Protein AF-A0A164B2B1-F1 (afdb_monomer_lite)

Structure (mmCIF, N/CA/C/O backbone):
data_AF-A0A164B2B1-F1
#
_entry.id   AF-A0A164B2B1-F1
#
loop_
_atom_site.group_PDB
_atom_site.id
_atom_site.type_symbol
_atom_site.label_atom_id
_atom_site.label_alt_id
_atom_site.label_comp_id
_atom_site.label_asym_id
_atom_site.label_entity_id
_atom_site.label_seq_id
_atom_site.pdbx_PDB_ins_code
_atom_site.Cartn_x
_atom_site.Cartn_y
_atom_site.Cartn_z
_atom_site.occupancy
_atom_site.B_iso_or_equiv
_atom_site.auth_seq_id
_atom_site.auth_comp_id
_atom_site.auth_asym_id
_atom_site.auth_atom_id
_atom_site.pdbx_PDB_model_num
ATOM 1 N N . MET A 1 1 ? 91.047 -6.673 -26.852 1.00 45.66 1 MET A N 1
ATOM 2 C CA . MET A 1 1 ? 90.668 -7.340 -28.118 1.00 45.66 1 MET A CA 1
ATOM 3 C C . MET A 1 1 ? 89.816 -8.526 -27.712 1.00 45.66 1 MET A C 1
ATOM 5 O O . MET A 1 1 ? 90.389 -9.476 -27.210 1.00 45.66 1 MET A O 1
ATOM 9 N N . THR A 1 2 ? 88.486 -8.509 -27.688 1.00 44.03 2 THR A N 1
ATOM 10 C CA . THR A 1 2 ? 87.396 -7.818 -28.418 1.00 44.03 2 THR A CA 1
ATOM 11 C C . THR A 1 2 ? 86.220 -7.733 -27.412 1.00 44.03 2 THR A C 1
ATOM 13 O O . THR A 1 2 ? 86.091 -8.647 -26.605 1.00 44.03 2 THR A O 1
ATOM 16 N N . ASP A 1 3 ? 85.564 -6.610 -27.111 1.00 42.31 3 ASP A N 1
ATOM 17 C CA . ASP A 1 3 ? 84.530 -5.832 -27.828 1.00 42.31 3 ASP A CA 1
ATOM 18 C C . ASP A 1 3 ? 83.441 -6.620 -28.588 1.00 42.31 3 ASP A C 1
ATOM 20 O O . ASP A 1 3 ? 83.766 -7.565 -29.306 1.00 42.31 3 ASP A O 1
ATOM 24 N N . SER A 1 4 ? 82.194 -6.121 -28.468 1.00 48.19 4 SER A N 1
ATOM 25 C CA . SER A 1 4 ? 80.964 -6.426 -29.233 1.00 48.19 4 SER A CA 1
ATOM 26 C C . SER A 1 4 ? 80.176 -7.693 -28.821 1.00 48.19 4 SER A C 1
ATOM 28 O O . SER A 1 4 ? 80.752 -8.757 -28.657 1.00 48.19 4 SER A O 1
ATOM 30 N N . ALA A 1 5 ? 78.844 -7.702 -28.655 1.00 53.44 5 ALA A N 1
ATOM 31 C CA . ALA A 1 5 ? 77.817 -6.687 -28.890 1.00 53.44 5 ALA A CA 1
ATOM 32 C C . ALA A 1 5 ? 76.500 -7.017 -28.145 1.00 53.44 5 ALA A C 1
ATOM 34 O O . ALA A 1 5 ? 76.201 -8.164 -27.822 1.00 53.44 5 ALA A O 1
ATOM 35 N N . HIS A 1 6 ? 75.730 -5.951 -27.921 1.00 52.47 6 HIS A N 1
ATOM 36 C CA . HIS A 1 6 ? 74.327 -5.878 -27.508 1.00 52.47 6 HIS A CA 1
ATOM 37 C C . HIS A 1 6 ? 73.367 -6.769 -28.315 1.00 52.47 6 HIS A C 1
ATOM 39 O O . HIS A 1 6 ? 73.493 -6.862 -29.534 1.00 52.47 6 HIS A O 1
ATOM 45 N N . GLY A 1 7 ? 72.299 -7.239 -27.655 1.00 48.59 7 GLY A N 1
ATOM 46 C CA . GLY A 1 7 ? 71.057 -7.602 -28.344 1.00 48.59 7 GLY A CA 1
ATOM 47 C C . GLY A 1 7 ? 70.070 -8.441 -27.530 1.00 48.59 7 GLY A C 1
ATOM 48 O O . GLY A 1 7 ? 69.849 -9.593 -27.885 1.00 48.59 7 GLY A O 1
ATOM 49 N N . PHE A 1 8 ? 69.438 -7.879 -26.491 1.00 55.84 8 PHE A N 1
ATOM 50 C CA . PHE A 1 8 ? 68.147 -8.401 -26.018 1.00 55.84 8 PHE A CA 1
ATOM 51 C C . PHE A 1 8 ? 67.031 -7.455 -26.474 1.00 55.84 8 PHE A C 1
ATOM 53 O O . PHE A 1 8 ? 67.096 -6.261 -26.170 1.00 55.84 8 PHE A O 1
ATOM 60 N N . PRO A 1 9 ? 66.059 -7.951 -27.257 1.00 48.84 9 PRO A N 1
ATOM 61 C CA . PRO A 1 9 ? 65.021 -7.125 -27.840 1.00 48.84 9 PRO A CA 1
ATOM 62 C C . PRO A 1 9 ? 63.862 -6.862 -26.868 1.00 48.84 9 PRO A C 1
ATOM 64 O O . PRO A 1 9 ? 63.489 -7.718 -26.071 1.00 48.84 9 PRO A O 1
ATOM 67 N N . VAL A 1 10 ? 63.285 -5.678 -27.084 1.00 48.06 10 VAL A N 1
ATOM 68 C CA . VAL A 1 10 ? 61.884 -5.255 -26.922 1.00 48.06 10 VAL A CA 1
ATOM 69 C C . VAL A 1 10 ? 61.313 -5.125 -25.508 1.00 48.06 10 VAL A C 1
ATOM 71 O O . VAL A 1 10 ? 60.773 -6.048 -24.910 1.00 48.06 10 VAL A O 1
ATOM 74 N N . ASP A 1 11 ? 61.441 -3.893 -25.009 1.00 47.12 11 ASP A N 1
ATOM 75 C CA . ASP A 1 11 ? 60.324 -3.008 -24.652 1.00 47.12 11 ASP A CA 1
ATOM 76 C C . ASP A 1 11 ? 59.005 -3.716 -24.297 1.00 47.12 11 ASP A C 1
ATOM 78 O O . ASP A 1 11 ? 58.277 -4.218 -25.157 1.00 47.12 11 ASP A O 1
ATOM 82 N N . GLY A 1 12 ? 58.719 -3.741 -22.995 1.00 44.34 12 GLY A N 1
ATOM 83 C CA . GLY A 1 12 ? 57.468 -4.211 -22.418 1.00 44.34 12 GLY A CA 1
ATOM 84 C C . GLY A 1 12 ? 56.308 -3.275 -22.740 1.00 44.34 12 GLY A C 1
ATOM 85 O O . GLY A 1 12 ? 55.846 -2.541 -21.869 1.00 44.34 12 GLY A O 1
ATOM 86 N N . ALA A 1 13 ? 55.824 -3.344 -23.976 1.00 47.72 13 ALA A N 1
ATOM 87 C CA . ALA A 1 13 ? 54.566 -2.749 -24.389 1.00 47.72 13 ALA A CA 1
ATOM 88 C C . ALA A 1 13 ? 53.429 -3.782 -24.296 1.00 47.72 13 ALA A C 1
ATOM 90 O O . ALA A 1 13 ? 53.363 -4.739 -25.063 1.00 47.72 13 ALA A O 1
ATOM 91 N N . GLU A 1 14 ? 52.570 -3.551 -23.303 1.00 52.28 14 GLU A N 1
ATOM 92 C CA . GLU A 1 14 ? 51.106 -3.645 -23.360 1.00 52.28 14 GLU A CA 1
ATOM 93 C C . GLU A 1 14 ? 50.430 -4.835 -24.069 1.00 52.28 14 GLU A C 1
ATOM 95 O O . GLU A 1 14 ? 50.426 -4.939 -25.290 1.00 52.28 14 GLU A O 1
ATOM 100 N N . ALA A 1 15 ? 49.672 -5.618 -23.293 1.00 43.12 15 ALA A N 1
ATOM 101 C CA . ALA A 1 15 ? 48.251 -5.914 -23.553 1.00 43.12 15 ALA A CA 1
ATOM 102 C C . ALA A 1 15 ? 47.731 -6.812 -22.415 1.00 43.12 15 ALA A C 1
ATOM 104 O O . ALA A 1 15 ? 48.096 -7.975 -22.287 1.00 43.12 15 ALA A O 1
ATOM 105 N N . ALA A 1 16 ? 47.028 -6.243 -21.440 1.00 55.00 16 ALA A N 1
ATOM 106 C CA . ALA A 1 16 ? 45.569 -6.162 -21.468 1.00 55.00 16 ALA A CA 1
ATOM 107 C C . ALA A 1 16 ? 44.901 -7.541 -21.384 1.00 55.00 16 ALA A C 1
ATOM 109 O O . ALA A 1 16 ? 44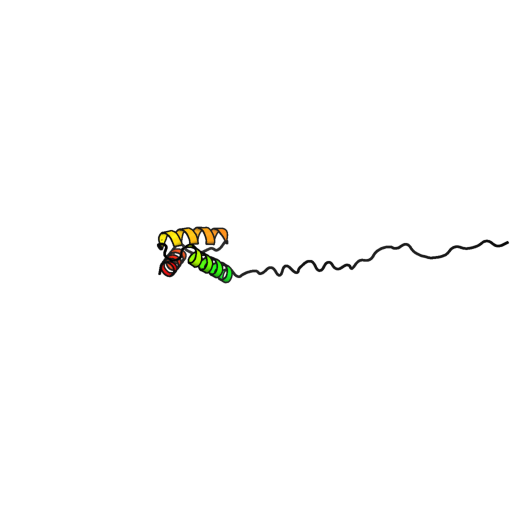.653 -8.186 -22.396 1.00 55.00 16 ALA A O 1
ATOM 110 N N . SER A 1 17 ? 44.590 -7.974 -20.160 1.00 52.47 17 SER A N 1
ATOM 111 C CA . SER A 1 17 ? 43.336 -8.675 -19.816 1.00 52.47 17 SER A CA 1
ATOM 112 C C . SER A 1 17 ? 43.355 -9.143 -18.358 1.00 52.47 17 SER A C 1
ATOM 114 O O . SER A 1 17 ? 43.030 -10.278 -18.024 1.00 52.47 17 SER A O 1
ATOM 116 N N . GLY A 1 18 ? 43.660 -8.223 -17.441 1.00 51.16 18 GLY A N 1
ATOM 117 C CA . GLY A 1 18 ? 43.043 -8.296 -16.123 1.00 51.16 18 GLY A CA 1
ATOM 118 C C . GLY A 1 18 ? 41.581 -7.920 -16.310 1.00 51.16 18 GLY A C 1
ATOM 119 O O . GLY A 1 18 ? 41.223 -6.774 -16.061 1.00 51.16 18 GLY A O 1
ATOM 120 N N . ALA A 1 19 ? 40.776 -8.836 -16.856 1.00 56.12 19 ALA A N 1
ATOM 121 C CA . ALA A 1 19 ? 39.338 -8.667 -16.936 1.00 56.12 19 ALA A CA 1
ATOM 122 C C . ALA A 1 19 ? 38.850 -8.507 -15.497 1.00 56.12 19 ALA A C 1
ATOM 124 O O . ALA A 1 19 ? 38.696 -9.481 -14.759 1.00 56.12 19 ALA A O 1
ATOM 125 N N . GLN A 1 20 ? 38.690 -7.252 -15.077 1.00 63.22 20 GLN A N 1
ATOM 126 C CA . GLN A 1 20 ? 37.831 -6.912 -13.966 1.00 63.22 20 GLN A CA 1
ATOM 127 C C . GLN A 1 20 ? 36.484 -7.512 -14.346 1.00 63.22 20 GLN A C 1
ATOM 129 O O . GLN A 1 20 ? 35.793 -7.020 -15.235 1.00 63.22 20 GLN A O 1
ATOM 134 N N . THR A 1 21 ? 36.162 -8.647 -13.733 1.00 61.56 21 THR A N 1
ATOM 135 C CA . THR A 1 21 ? 34.782 -9.093 -13.649 1.00 61.56 21 THR A CA 1
ATOM 136 C C . THR A 1 21 ? 34.158 -8.116 -12.672 1.00 61.56 21 THR A C 1
ATOM 138 O O . THR A 1 21 ? 34.097 -8.380 -11.472 1.00 61.56 21 THR A O 1
ATOM 141 N N . GLU A 1 22 ? 33.822 -6.920 -13.162 1.00 52.47 22 GLU A N 1
ATOM 142 C CA . GLU A 1 22 ? 32.891 -6.080 -12.431 1.00 52.47 22 GLU A CA 1
ATOM 143 C C . GLU A 1 22 ? 31.673 -6.954 -12.128 1.00 52.47 22 GLU A C 1
ATOM 145 O O . GLU A 1 22 ? 31.310 -7.794 -12.967 1.00 52.47 22 GLU A O 1
ATOM 150 N N . PRO A 1 23 ? 31.086 -6.849 -10.924 1.00 61.34 23 PRO A N 1
ATOM 151 C CA . PRO A 1 23 ? 29.907 -7.624 -10.602 1.00 61.34 23 PRO A CA 1
ATOM 152 C C . PRO A 1 23 ? 28.913 -7.419 -11.735 1.00 61.34 23 PRO A C 1
ATOM 154 O O . PRO A 1 23 ? 28.584 -6.278 -12.063 1.00 61.34 23 PRO A O 1
ATOM 157 N N . ALA A 1 24 ? 28.470 -8.509 -12.362 1.00 58.94 24 ALA A N 1
ATOM 158 C CA . ALA A 1 24 ? 27.322 -8.443 -13.238 1.00 58.94 24 ALA A CA 1
ATOM 159 C C . ALA A 1 24 ? 26.172 -7.956 -12.357 1.00 58.94 24 ALA A C 1
ATOM 161 O O . ALA A 1 24 ? 25.569 -8.736 -11.619 1.00 58.94 24 ALA A O 1
ATOM 162 N N . LEU A 1 25 ? 25.915 -6.648 -12.382 1.00 48.72 25 LEU A N 1
ATOM 163 C CA . LEU A 1 25 ? 24.665 -6.073 -11.937 1.00 48.72 25 LEU A CA 1
ATOM 164 C C . LEU A 1 25 ? 23.649 -6.600 -12.943 1.00 48.72 25 LEU A C 1
ATOM 166 O O . LEU A 1 25 ? 23.332 -5.952 -13.937 1.00 48.72 25 LEU A O 1
ATOM 170 N N . ALA A 1 26 ? 23.219 -7.845 -12.733 1.00 51.12 26 ALA A N 1
ATOM 171 C CA . ALA A 1 26 ? 21.959 -8.318 -13.246 1.00 51.12 26 ALA A CA 1
ATOM 172 C C . ALA A 1 26 ? 20.950 -7.332 -12.672 1.00 51.12 26 ALA A C 1
ATOM 174 O O . ALA A 1 26 ? 20.587 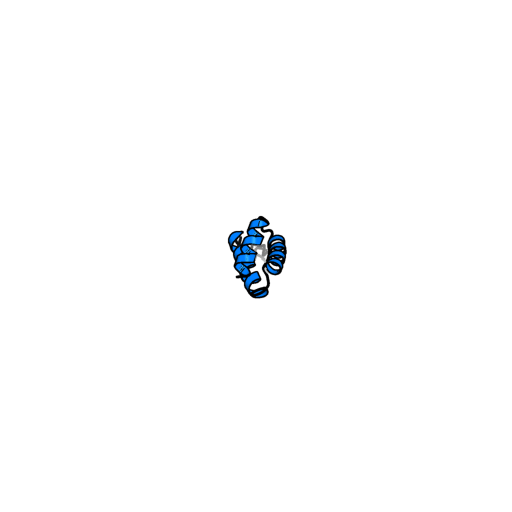-7.415 -11.496 1.00 51.12 26 ALA A O 1
ATOM 175 N N . GLN A 1 27 ? 20.635 -6.321 -13.481 1.00 52.34 27 GLN A N 1
ATOM 176 C CA . GLN A 1 27 ? 19.558 -5.385 -13.255 1.00 52.34 27 GLN A CA 1
ATOM 177 C C . GLN A 1 27 ? 18.349 -6.283 -13.039 1.00 52.34 27 GLN A C 1
ATOM 179 O O . GLN A 1 27 ? 17.823 -6.864 -13.985 1.00 52.34 27 GLN A O 1
ATOM 184 N N . ASN A 1 28 ? 18.004 -6.517 -11.774 1.00 53.34 28 ASN A N 1
ATOM 185 C CA . ASN A 1 28 ? 16.743 -7.131 -11.432 1.00 53.34 28 ASN A CA 1
ATOM 186 C C . ASN A 1 28 ? 15.738 -6.057 -11.813 1.00 53.34 28 ASN A C 1
ATOM 188 O O . ASN A 1 28 ? 15.445 -5.155 -11.030 1.00 53.34 28 ASN A O 1
ATOM 192 N N . GLU A 1 29 ? 15.296 -6.088 -13.067 1.00 55.19 29 GLU A N 1
ATOM 193 C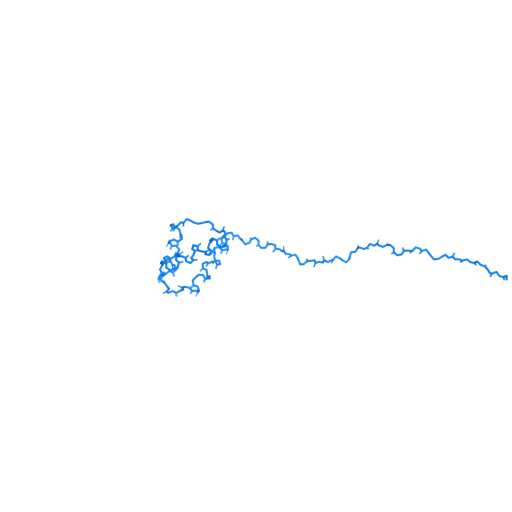 CA . GLU A 1 29 ? 14.072 -5.433 -13.482 1.00 55.19 29 GLU A CA 1
ATOM 194 C C . GLU A 1 29 ? 12.951 -6.181 -12.767 1.00 55.19 29 GLU A C 1
ATOM 196 O O . GLU A 1 29 ? 12.277 -7.027 -13.341 1.00 55.19 29 GLU A O 1
ATOM 201 N N . THR A 1 30 ? 12.827 -5.930 -11.461 1.00 60.06 30 THR A N 1
ATOM 202 C CA . THR A 1 30 ? 11.675 -6.332 -10.673 1.00 60.06 30 THR A CA 1
ATOM 203 C C . THR A 1 30 ? 10.477 -5.767 -11.408 1.00 60.06 30 THR A C 1
ATOM 205 O O . THR A 1 30 ? 10.402 -4.545 -11.618 1.00 60.06 30 THR A O 1
ATOM 208 N N . THR A 1 31 ? 9.617 -6.670 -11.863 1.00 78.12 31 THR A N 1
ATOM 209 C CA . THR A 1 31 ? 8.397 -6.337 -12.590 1.00 78.12 31 THR A CA 1
ATOM 210 C C . THR A 1 31 ? 7.539 -5.409 -11.735 1.00 78.12 31 THR A C 1
ATOM 212 O O . THR A 1 31 ? 7.666 -5.384 -10.509 1.00 78.12 31 THR A O 1
ATOM 215 N N . GLU A 1 32 ? 6.689 -4.600 -12.364 1.00 79.75 32 GLU A N 1
ATOM 216 C CA . GLU A 1 32 ? 5.796 -3.689 -11.635 1.00 79.75 32 GLU A CA 1
ATOM 217 C C . GLU A 1 32 ? 4.963 -4.439 -10.582 1.00 79.75 32 GLU A C 1
ATOM 219 O O . GLU A 1 32 ? 4.864 -3.983 -9.444 1.00 79.75 32 GLU A O 1
ATOM 224 N N . ASP A 1 33 ? 4.512 -5.649 -10.923 1.00 81.12 33 ASP A N 1
ATOM 225 C CA . ASP A 1 33 ? 3.797 -6.564 -10.031 1.00 81.12 33 ASP A CA 1
ATOM 226 C C . ASP A 1 33 ? 4.637 -6.982 -8.817 1.00 81.12 33 ASP A C 1
ATOM 228 O O . ASP A 1 33 ? 4.170 -6.901 -7.686 1.00 81.12 33 ASP A O 1
ATOM 232 N N . GLU A 1 34 ? 5.897 -7.383 -9.006 1.00 87.12 34 GLU A N 1
ATOM 233 C CA . GLU A 1 34 ? 6.780 -7.749 -7.889 1.00 87.12 34 GLU A CA 1
ATOM 234 C C . GLU A 1 34 ? 7.102 -6.543 -6.987 1.00 87.12 34 GLU A C 1
ATOM 236 O O . GLU A 1 34 ? 7.256 -6.692 -5.771 1.00 87.12 34 GLU A O 1
ATOM 241 N N . ARG A 1 35 ? 7.188 -5.331 -7.556 1.00 87.50 35 ARG A N 1
ATOM 242 C CA . ARG A 1 35 ? 7.359 -4.100 -6.766 1.00 87.50 35 ARG A CA 1
ATOM 243 C C . ARG A 1 35 ? 6.109 -3.803 -5.953 1.00 87.50 35 ARG A C 1
ATOM 245 O O . ARG A 1 35 ? 6.222 -3.467 -4.773 1.00 87.50 35 ARG A O 1
ATOM 252 N N . LEU A 1 36 ? 4.939 -3.939 -6.571 1.00 91.38 36 LEU A N 1
ATOM 253 C CA . LEU A 1 36 ? 3.655 -3.771 -5.910 1.00 91.38 36 LEU A CA 1
ATOM 254 C C . LEU A 1 36 ? 3.506 -4.764 -4.755 1.00 91.38 36 LEU A C 1
ATOM 256 O O . LEU A 1 36 ? 3.181 -4.357 -3.640 1.00 91.38 36 LEU A O 1
ATOM 260 N N . ASP A 1 37 ? 3.823 -6.036 -4.984 1.00 91.75 37 ASP A N 1
ATOM 261 C CA . ASP A 1 37 ? 3.734 -7.083 -3.965 1.00 91.75 37 ASP A CA 1
ATOM 262 C C . ASP A 1 37 ? 4.639 -6.758 -2.762 1.00 91.75 37 ASP A C 1
ATOM 264 O O . ASP A 1 37 ? 4.220 -6.835 -1.604 1.00 91.75 37 ASP A O 1
ATOM 268 N N . GLY A 1 38 ? 5.851 -6.254 -3.025 1.00 92.38 38 GLY A N 1
ATOM 269 C CA . GLY A 1 38 ? 6.751 -5.742 -1.991 1.00 92.38 38 GLY A CA 1
ATOM 270 C C . GLY A 1 38 ? 6.167 -4.564 -1.199 1.00 92.38 38 GLY A C 1
ATOM 271 O O . GLY A 1 38 ? 6.224 -4.558 0.036 1.00 92.38 38 GLY A O 1
ATOM 272 N N . VAL A 1 39 ? 5.558 -3.587 -1.880 1.00 92.62 39 VAL A N 1
ATOM 273 C CA . VAL A 1 39 ? 4.881 -2.446 -1.235 1.00 92.62 39 VAL A CA 1
ATOM 274 C C . VAL A 1 39 ? 3.728 -2.919 -0.346 1.00 92.62 39 VAL A C 1
ATOM 276 O O . VAL A 1 39 ? 3.576 -2.422 0.775 1.00 92.62 39 VAL A O 1
ATOM 279 N N . VAL A 1 40 ? 2.940 -3.892 -0.803 1.00 93.00 40 VAL A N 1
ATOM 280 C CA . VAL A 1 40 ? 1.810 -4.460 -0.055 1.00 93.00 40 VAL A CA 1
ATOM 281 C C . VAL A 1 40 ? 2.288 -5.194 1.196 1.00 93.00 40 VAL A C 1
ATOM 283 O O . VAL A 1 40 ? 1.784 -4.928 2.291 1.00 93.00 40 VAL A O 1
ATOM 286 N N . VAL A 1 41 ? 3.290 -6.069 1.065 1.00 93.88 41 VAL A N 1
ATOM 287 C CA . VAL A 1 41 ? 3.872 -6.818 2.191 1.00 93.88 41 VAL A CA 1
ATOM 288 C C . VAL A 1 41 ? 4.412 -5.869 3.260 1.00 93.88 41 VAL A C 1
ATOM 290 O O . VAL A 1 41 ? 4.087 -6.024 4.440 1.00 93.88 41 VAL A O 1
ATOM 293 N N . GLN A 1 42 ? 5.185 -4.859 2.857 1.00 92.19 42 GLN A N 1
ATOM 294 C CA . GLN A 1 42 ? 5.741 -3.865 3.776 1.00 92.19 42 GLN A CA 1
ATOM 295 C C . GLN A 1 42 ? 4.632 -3.054 4.461 1.00 92.19 42 GLN A C 1
ATOM 297 O O . GLN A 1 42 ? 4.645 -2.879 5.677 1.00 92.19 42 GLN A O 1
ATOM 302 N N . THR A 1 43 ? 3.633 -2.600 3.700 1.00 92.31 43 THR A N 1
ATOM 303 C CA . THR A 1 43 ? 2.514 -1.813 4.240 1.00 92.31 43 THR A CA 1
ATOM 304 C C . THR A 1 43 ? 1.719 -2.606 5.271 1.00 92.31 43 THR A C 1
ATOM 306 O O . THR A 1 43 ? 1.402 -2.076 6.335 1.00 92.31 43 THR A O 1
ATOM 309 N N . ARG A 1 44 ? 1.440 -3.885 4.999 1.00 90.38 44 ARG A N 1
ATOM 310 C CA . ARG A 1 44 ? 0.764 -4.776 5.948 1.00 90.38 44 ARG A CA 1
ATOM 311 C C . ARG A 1 44 ? 1.568 -4.965 7.234 1.00 90.38 44 ARG A C 1
ATOM 313 O O . ARG A 1 44 ? 0.976 -5.002 8.308 1.00 90.38 44 ARG A O 1
ATOM 320 N N . ALA A 1 45 ? 2.888 -5.107 7.131 1.00 92.38 45 ALA A N 1
ATOM 321 C CA . ALA A 1 45 ? 3.753 -5.267 8.295 1.00 92.38 45 ALA A CA 1
ATOM 322 C C . ALA A 1 45 ? 3.796 -3.996 9.160 1.00 92.38 45 ALA A C 1
ATOM 324 O O . ALA A 1 45 ? 3.719 -4.088 10.383 1.00 92.38 45 ALA A O 1
ATOM 325 N N . ASP A 1 46 ? 3.875 -2.824 8.525 1.00 89.94 46 ASP A N 1
ATOM 326 C CA . ASP A 1 46 ? 4.007 -1.538 9.213 1.00 89.94 46 ASP A CA 1
ATOM 327 C C . ASP A 1 46 ? 2.676 -1.043 9.811 1.00 89.94 46 ASP A C 1
ATOM 329 O O . ASP A 1 46 ? 2.669 -0.401 10.861 1.00 89.94 46 ASP A O 1
ATOM 333 N N . LEU A 1 47 ? 1.553 -1.303 9.128 1.00 91.94 47 LEU A N 1
ATOM 334 C CA . LEU A 1 47 ? 0.239 -0.708 9.419 1.00 91.94 47 LEU A CA 1
ATOM 335 C C . LEU A 1 47 ? -0.855 -1.739 9.719 1.00 91.94 47 LEU A C 1
ATOM 337 O O . LEU A 1 47 ? -2.038 -1.397 9.732 1.00 91.94 47 LEU A O 1
ATOM 341 N N . GLY A 1 48 ? -0.493 -2.998 9.964 1.00 84.56 48 GLY A N 1
ATOM 342 C CA . GLY A 1 48 ? -1.453 -4.028 10.352 1.00 84.56 48 GLY A CA 1
ATOM 343 C C . GLY A 1 48 ? -2.307 -3.584 11.547 1.00 84.56 48 GLY A C 1
ATOM 344 O O . GLY A 1 48 ? -1.783 -3.174 12.583 1.00 84.56 48 GLY A O 1
ATOM 345 N N . GLY A 1 49 ? -3.633 -3.649 11.399 1.00 85.44 49 GLY A N 1
ATOM 346 C CA . GLY A 1 49 ? -4.592 -3.229 12.428 1.00 85.44 49 GLY A CA 1
ATOM 347 C C . GLY A 1 49 ? -4.855 -1.718 12.508 1.00 85.44 49 GLY A C 1
ATOM 348 O O . GLY A 1 49 ? -5.552 -1.282 13.423 1.00 85.44 49 GLY A O 1
ATOM 349 N N . GLN A 1 50 ? -4.307 -0.913 11.592 1.00 94.50 50 GLN A N 1
ATOM 350 C CA . GLN A 1 50 ? -4.759 0.464 11.366 1.00 94.50 50 GLN A CA 1
ATOM 351 C C . GLN A 1 50 ? -6.053 0.487 10.539 1.00 94.50 50 GLN A C 1
ATOM 353 O O . GLN A 1 50 ? -6.423 -0.500 9.903 1.00 94.50 50 GLN A O 1
ATOM 358 N N . ASP A 1 51 ? -6.749 1.624 10.537 1.00 94.56 51 ASP A N 1
ATOM 359 C CA . ASP A 1 51 ? -7.941 1.803 9.714 1.00 94.56 51 ASP A CA 1
ATOM 360 C C . ASP A 1 51 ? -7.597 1.950 8.221 1.00 94.56 51 ASP A C 1
ATOM 362 O O . ASP A 1 51 ? -6.494 2.354 7.839 1.00 94.56 51 ASP A O 1
ATOM 366 N N . ALA A 1 52 ? -8.581 1.660 7.368 1.00 93.88 52 ALA A N 1
ATOM 367 C CA . ALA A 1 52 ? -8.409 1.686 5.920 1.00 93.88 52 ALA A CA 1
ATOM 368 C C . ALA A 1 52 ? -7.958 3.055 5.380 1.00 93.88 52 ALA A C 1
ATOM 370 O O . ALA A 1 52 ? -7.188 3.081 4.427 1.00 93.88 52 ALA A O 1
ATOM 371 N N . ALA A 1 53 ? -8.368 4.184 5.976 1.00 95.12 53 ALA A N 1
ATOM 372 C CA . ALA A 1 53 ? -7.962 5.501 5.482 1.00 95.12 53 ALA A CA 1
ATOM 373 C C . ALA A 1 53 ? -6.477 5.772 5.767 1.00 95.12 53 ALA A C 1
ATOM 375 O O . ALA A 1 53 ? -5.771 6.314 4.916 1.00 95.12 53 ALA A O 1
ATOM 376 N N . THR A 1 54 ? -5.980 5.342 6.929 1.00 95.12 54 THR A N 1
ATOM 377 C CA . THR A 1 54 ? -4.548 5.400 7.260 1.00 95.12 54 THR A CA 1
ATOM 378 C C . THR A 1 54 ? -3.717 4.530 6.312 1.00 95.12 54 THR A C 1
ATOM 380 O O . THR A 1 54 ? -2.678 4.971 5.813 1.00 95.12 54 THR A O 1
ATOM 383 N N . ILE A 1 55 ? -4.185 3.313 6.017 1.00 95.94 55 ILE A N 1
ATOM 384 C CA . ILE A 1 55 ? -3.510 2.401 5.082 1.00 95.94 55 ILE A CA 1
ATOM 385 C C . ILE A 1 55 ? -3.523 2.966 3.653 1.00 95.94 55 ILE A C 1
ATOM 387 O O . ILE A 1 55 ? -2.491 2.943 2.984 1.00 95.94 55 ILE A O 1
ATOM 391 N N . GLU A 1 56 ? -4.647 3.524 3.201 1.00 96.50 56 GLU A N 1
ATOM 392 C CA . GLU A 1 56 ? -4.802 4.104 1.862 1.00 96.50 56 GLU A CA 1
ATOM 393 C C . GLU A 1 56 ? -3.814 5.251 1.616 1.00 96.50 56 GLU A C 1
ATOM 395 O O . GLU A 1 56 ? -3.108 5.261 0.608 1.00 96.50 56 GLU A O 1
ATOM 400 N N . GLN A 1 57 ? -3.701 6.192 2.560 1.00 95.75 57 GLN A N 1
ATOM 401 C CA . GLN A 1 57 ? -2.756 7.309 2.449 1.00 95.75 57 GLN A CA 1
ATOM 402 C C . GLN A 1 57 ? -1.307 6.823 2.343 1.00 95.75 57 GLN A C 1
ATOM 404 O O . GLN A 1 57 ? -0.510 7.350 1.564 1.00 95.75 57 GLN A O 1
ATOM 409 N N . ALA A 1 58 ? -0.965 5.783 3.103 1.00 95.25 58 ALA A N 1
ATOM 410 C CA . ALA A 1 58 ? 0.373 5.222 3.088 1.00 95.25 58 ALA A CA 1
ATOM 411 C C . ALA A 1 58 ? 0.673 4.447 1.793 1.00 95.25 58 ALA A C 1
ATOM 413 O O . ALA A 1 58 ? 1.792 4.531 1.285 1.00 95.25 58 ALA A O 1
ATOM 414 N N . LEU A 1 59 ? -0.313 3.732 1.235 1.00 95.50 59 LEU A N 1
ATOM 415 C CA . LEU A 1 59 ? -0.196 3.098 -0.080 1.00 95.50 59 LEU A CA 1
ATOM 416 C C . LEU A 1 59 ? 0.039 4.145 -1.170 1.00 95.50 59 LEU A C 1
ATOM 418 O O . LEU A 1 59 ? 1.003 4.008 -1.916 1.00 95.50 59 LEU A O 1
ATOM 422 N N . ARG A 1 60 ? -0.755 5.226 -1.219 1.00 95.69 60 ARG A N 1
ATOM 423 C CA . ARG A 1 60 ? -0.578 6.306 -2.213 1.00 95.69 60 ARG A CA 1
ATOM 424 C C . ARG A 1 60 ? 0.848 6.863 -2.208 1.00 95.69 60 ARG A C 1
ATOM 426 O O . ARG A 1 60 ? 1.458 6.987 -3.266 1.00 95.69 60 ARG A O 1
ATOM 433 N N . SER A 1 61 ? 1.398 7.155 -1.025 1.00 94.56 61 SER A N 1
ATOM 434 C CA . SER A 1 61 ? 2.776 7.654 -0.901 1.00 94.56 61 SER A CA 1
ATOM 435 C C . SER A 1 61 ? 3.794 6.643 -1.430 1.00 94.56 61 SER A C 1
ATOM 437 O O . SER A 1 61 ? 4.636 6.995 -2.249 1.00 94.56 61 SER A O 1
ATOM 439 N N . ARG A 1 62 ? 3.702 5.377 -1.004 1.00 94.06 62 ARG A N 1
ATOM 440 C CA . ARG A 1 62 ? 4.676 4.341 -1.378 1.00 94.06 62 ARG A CA 1
ATOM 441 C C . ARG A 1 62 ? 4.612 3.969 -2.856 1.00 94.06 62 ARG A C 1
ATOM 443 O O . ARG A 1 62 ? 5.654 3.740 -3.460 1.00 94.06 62 ARG A O 1
ATOM 450 N N . LEU A 1 63 ? 3.416 3.913 -3.437 1.00 94.06 63 LEU A N 1
ATOM 451 C CA . LEU A 1 63 ? 3.233 3.657 -4.866 1.00 94.06 63 LEU A CA 1
ATOM 452 C C . LEU A 1 63 ? 3.856 4.782 -5.696 1.00 94.06 63 LEU A C 1
ATOM 454 O O . LEU A 1 63 ? 4.621 4.503 -6.615 1.00 94.06 63 LEU A O 1
ATOM 458 N N . ASN A 1 64 ? 3.631 6.040 -5.303 1.00 93.56 64 ASN A N 1
ATOM 459 C CA . ASN A 1 64 ? 4.275 7.190 -5.933 1.00 93.56 64 ASN A CA 1
ATOM 460 C C . ASN A 1 64 ? 5.810 7.141 -5.804 1.00 93.56 64 ASN A C 1
ATOM 462 O O . ASN A 1 64 ? 6.511 7.350 -6.792 1.00 93.56 64 ASN A O 1
ATOM 466 N N . ASP A 1 65 ? 6.338 6.810 -4.623 1.00 91.38 65 ASP A N 1
ATOM 467 C CA . ASP A 1 65 ? 7.785 6.683 -4.397 1.00 91.38 65 ASP A CA 1
ATOM 468 C C . ASP A 1 65 ? 8.406 5.529 -5.207 1.00 91.38 65 ASP A C 1
ATOM 470 O O . ASP A 1 65 ? 9.553 5.616 -5.649 1.00 91.38 65 ASP A O 1
ATOM 474 N N . ALA A 1 66 ? 7.642 4.457 -5.438 1.00 88.25 66 ALA A N 1
ATOM 475 C CA . ALA A 1 66 ? 8.033 3.316 -6.262 1.00 88.25 66 ALA A CA 1
ATOM 476 C C . ALA A 1 66 ? 7.824 3.541 -7.774 1.00 88.25 66 ALA A C 1
ATOM 478 O O . ALA A 1 66 ? 8.268 2.714 -8.576 1.00 88.25 66 ALA A O 1
ATOM 479 N N . GLY A 1 67 ? 7.172 4.643 -8.164 1.00 91.38 67 GLY A N 1
ATOM 480 C CA . GLY A 1 67 ? 6.809 4.950 -9.548 1.00 91.38 67 GLY A CA 1
ATOM 481 C C . GLY A 1 67 ? 5.702 4.058 -10.120 1.00 91.38 67 GLY A C 1
ATOM 482 O O . GLY A 1 67 ? 5.612 3.922 -11.337 1.00 91.38 67 GLY A O 1
ATOM 483 N N . ILE A 1 68 ? 4.886 3.440 -9.262 1.00 91.06 68 ILE A N 1
ATOM 484 C CA . ILE A 1 68 ? 3.785 2.549 -9.645 1.00 91.06 68 ILE A CA 1
ATOM 485 C C . ILE A 1 68 ? 2.524 3.393 -9.835 1.00 91.06 68 ILE A C 1
ATOM 487 O O . ILE A 1 68 ? 2.111 4.116 -8.927 1.00 91.06 68 ILE A O 1
ATOM 491 N N . SER A 1 69 ? 1.916 3.298 -11.017 1.00 90.88 69 SER A N 1
ATOM 492 C CA . SER A 1 69 ? 0.650 3.973 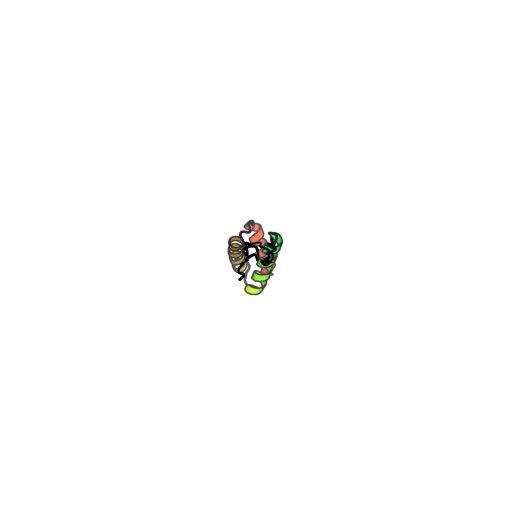-11.321 1.00 90.88 69 SER A CA 1
ATOM 493 C C . SER A 1 69 ? -0.510 3.023 -11.057 1.00 90.88 69 SER A C 1
ATO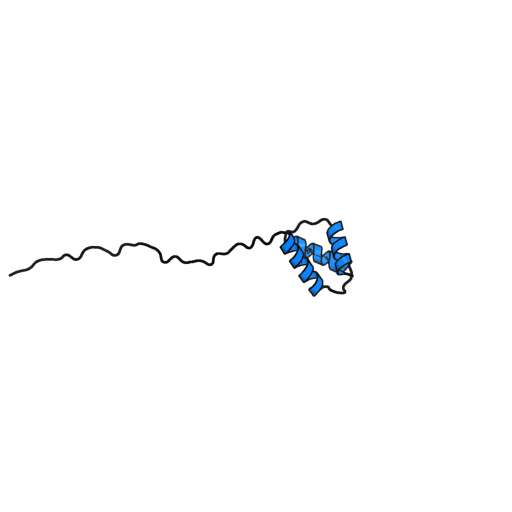M 495 O O . SER A 1 69 ? -0.525 1.916 -11.579 1.00 90.88 69 SER A O 1
ATOM 497 N N . MET A 1 70 ? -1.470 3.452 -10.245 1.00 91.56 70 MET A N 1
ATOM 498 C CA . MET A 1 70 ? -2.636 2.654 -9.874 1.00 91.56 70 MET A CA 1
ATOM 499 C C . MET A 1 70 ? -3.810 3.590 -9.607 1.00 91.56 70 MET A C 1
ATOM 501 O O . MET A 1 70 ? -3.598 4.709 -9.125 1.00 91.56 70 MET A O 1
ATOM 505 N N . ASP A 1 71 ? -5.024 3.156 -9.928 1.00 94.75 71 ASP A N 1
ATOM 506 C CA . ASP A 1 71 ? -6.198 4.007 -9.782 1.00 94.75 71 ASP A CA 1
ATOM 507 C C . ASP A 1 71 ? -6.593 4.165 -8.306 1.00 94.75 71 ASP A C 1
ATOM 509 O O . ASP A 1 71 ? -6.473 3.246 -7.494 1.00 94.75 71 ASP A O 1
ATOM 513 N N . ASP A 1 72 ? -7.129 5.335 -7.951 1.00 93.56 72 ASP A N 1
ATOM 514 C CA . ASP A 1 72 ? -7.562 5.643 -6.580 1.00 93.56 72 ASP A CA 1
ATOM 515 C C . ASP A 1 72 ? -8.556 4.602 -6.028 1.00 93.56 72 ASP A C 1
ATOM 517 O O . ASP A 1 72 ? -8.504 4.256 -4.846 1.00 93.56 72 ASP A O 1
ATOM 521 N N . ASP A 1 73 ? -9.436 4.074 -6.884 1.00 96.31 73 ASP A N 1
ATOM 522 C CA . ASP A 1 73 ? -10.407 3.040 -6.516 1.00 96.31 73 ASP A CA 1
ATOM 523 C C . ASP A 1 73 ? -9.730 1.696 -6.190 1.00 96.31 73 ASP A C 1
ATOM 525 O O . ASP A 1 73 ? -10.152 1.002 -5.259 1.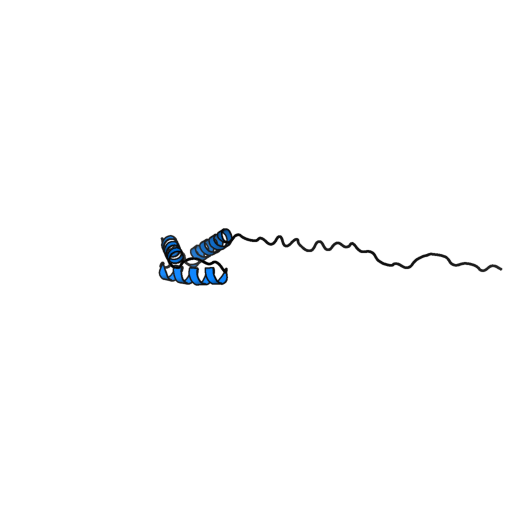00 96.31 73 ASP A O 1
ATOM 529 N N . GLU A 1 74 ? -8.661 1.342 -6.910 1.00 95.75 74 GLU A N 1
ATOM 530 C CA . GLU A 1 74 ? -7.867 0.130 -6.673 1.00 95.75 74 GLU A CA 1
ATOM 531 C C . GLU A 1 74 ? -7.067 0.252 -5.375 1.00 95.75 74 GLU A C 1
ATOM 533 O O . GLU A 1 74 ? -7.070 -0.666 -4.552 1.00 95.75 74 GLU A O 1
ATOM 538 N N . ILE A 1 75 ? -6.462 1.420 -5.134 1.00 95.75 75 ILE A N 1
ATOM 539 C CA . ILE A 1 75 ? -5.747 1.713 -3.888 1.00 95.75 75 ILE A CA 1
ATOM 540 C C . ILE A 1 75 ? -6.709 1.645 -2.695 1.00 95.75 75 ILE A C 1
ATOM 542 O O . ILE A 1 75 ? -6.381 1.054 -1.663 1.00 95.75 75 ILE A O 1
ATOM 546 N N . ALA A 1 76 ? -7.917 2.199 -2.833 1.00 96.19 76 ALA A N 1
ATOM 547 C CA . ALA A 1 76 ? -8.938 2.148 -1.791 1.00 96.19 76 ALA A CA 1
ATOM 548 C C . ALA A 1 76 ? -9.447 0.719 -1.535 1.00 96.19 76 ALA A C 1
ATOM 550 O O . ALA A 1 76 ? -9.718 0.358 -0.387 1.00 96.19 76 ALA A O 1
ATOM 551 N N . ALA A 1 77 ? -9.588 -0.109 -2.574 1.00 96.00 77 ALA A N 1
ATOM 552 C CA . ALA A 1 77 ? -9.947 -1.518 -2.424 1.00 96.00 77 ALA A CA 1
ATOM 553 C C . ALA A 1 77 ? -8.847 -2.300 -1.688 1.00 96.00 77 ALA A C 1
ATOM 555 O O . ALA A 1 77 ? -9.122 -2.951 -0.681 1.00 96.00 77 ALA A O 1
ATOM 556 N N . LEU A 1 78 ? -7.595 -2.139 -2.116 1.00 94.88 78 LEU A N 1
ATOM 557 C CA . LEU A 1 78 ? -6.431 -2.764 -1.496 1.00 94.88 78 LEU A CA 1
ATOM 558 C C . LEU A 1 78 ? -6.269 -2.353 -0.024 1.00 94.88 78 LEU A C 1
ATOM 560 O O . LEU A 1 78 ? -5.983 -3.187 0.833 1.00 94.88 78 LEU A O 1
ATOM 564 N N . ALA A 1 79 ? -6.504 -1.081 0.301 1.00 95.62 79 ALA A N 1
ATOM 565 C CA . ALA A 1 79 ? -6.457 -0.599 1.677 1.00 95.62 79 ALA A CA 1
ATOM 566 C C . ALA A 1 79 ? -7.518 -1.257 2.574 1.00 95.62 79 ALA A C 1
ATOM 568 O O . ALA A 1 79 ? -7.228 -1.588 3.724 1.00 95.62 79 ALA A O 1
ATOM 569 N N . ARG A 1 80 ? -8.734 -1.478 2.058 1.00 95.19 80 ARG A N 1
ATOM 570 C CA . ARG A 1 80 ? -9.807 -2.181 2.787 1.00 95.19 80 ARG A CA 1
ATOM 571 C C . ARG A 1 80 ? -9.454 -3.645 3.026 1.00 95.19 80 ARG A C 1
ATOM 573 O O . ARG A 1 80 ? -9.643 -4.127 4.138 1.00 95.19 80 ARG A O 1
ATOM 580 N N . ASP A 1 81 ? -8.887 -4.315 2.028 1.00 93.31 81 ASP A N 1
ATOM 581 C CA . ASP A 1 81 ? -8.438 -5.707 2.145 1.00 93.31 81 ASP A CA 1
ATOM 582 C C . ASP A 1 81 ? -7.300 -5.867 3.166 1.00 93.31 81 ASP A C 1
ATOM 584 O O . ASP A 1 81 ? -7.211 -6.875 3.872 1.00 93.31 81 ASP A O 1
ATOM 588 N N . LEU A 1 82 ? -6.428 -4.862 3.272 1.00 91.56 82 LEU A N 1
ATOM 589 C CA . LEU A 1 82 ? -5.367 -4.819 4.276 1.00 91.56 82 LEU A CA 1
ATOM 590 C C . LEU A 1 82 ? -5.872 -4.457 5.680 1.00 91.56 82 LEU A C 1
ATOM 592 O O . LEU A 1 82 ? -5.274 -4.918 6.654 1.00 91.56 82 LEU A O 1
ATOM 596 N N . ALA A 1 83 ? -6.937 -3.656 5.781 1.00 91.56 83 ALA A N 1
ATOM 597 C CA . ALA A 1 83 ? -7.556 -3.262 7.048 1.00 91.56 83 ALA A CA 1
ATOM 598 C C . ALA A 1 83 ? -8.373 -4.387 7.705 1.00 91.56 83 ALA A C 1
ATOM 600 O O . ALA A 1 83 ? -8.507 -4.353 8.925 1.00 91.56 83 ALA A O 1
ATOM 601 N N . GLY A 1 84 ? -8.881 -5.333 6.893 1.00 75.25 84 GLY A N 1
ATOM 602 C CA . GLY A 1 84 ? -9.383 -6.670 7.260 1.00 75.25 84 GLY A CA 1
ATOM 603 C C . GLY A 1 84 ? -10.065 -6.819 8.615 1.00 75.25 84 GLY A C 1
ATOM 604 O O . GLY A 1 84 ? -9.336 -7.076 9.598 1.00 75.25 84 GLY A O 1
#

Foldseek 3Di:
DDDDDDDDDDDPDDDDDPPPPPPPPPVPPCDLVNLLVVQLVVLLVVQQQHALVVSLVSSVVSCVVVVHDDDSVVSSVSSNVSND

Radius of gyration: 30.77 Å; chains: 1; bounding box: 101×17×42 Å

pLDDT: mean 77.58, std 19.83, range [42.31, 96.5]

Secondary structure (DSSP, 8-state):
-------------------------------HHHHHHHHHHHHHHHHTTS-HHHHHHHHHHHHHHHT----HHHHHHHHHHHH-

Sequence (84 aa):
MTDSAHGFPVDGAEAASGAQTEPALAQNETTEDERLDGVVVQTRADLGGQDAATIEQALRSRLNDAGISMDDDEIAALARDLAG